Protein AF-A0A378T6Z5-F1 (afdb_monomer)

Organism: Moraxella lacunata (NCBI:txid477)

Structure (mmCIF, N/CA/C/O backbone):
data_AF-A0A378T6Z5-F1
#
_entry.id   AF-A0A378T6Z5-F1
#
loop_
_atom_site.group_PDB
_atom_site.id
_atom_site.type_symbol
_atom_site.label_atom_id
_atom_site.label_alt_id
_atom_site.label_comp_id
_atom_site.label_asym_id
_atom_site.label_entity_id
_atom_site.label_seq_id
_atom_site.pdbx_PDB_ins_code
_atom_site.Cartn_x
_atom_site.Cartn_y
_atom_site.Cartn_z
_atom_site.occupancy
_atom_site.B_iso_or_equiv
_atom_site.auth_seq_id
_atom_site.auth_comp_id
_atom_site.auth_asym_id
_atom_site.auth_atom_id
_a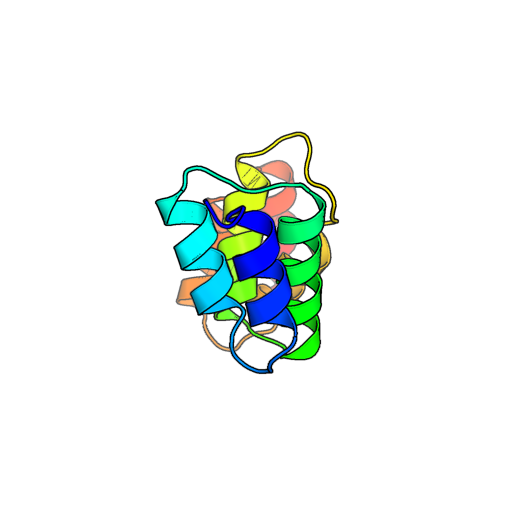tom_site.pdbx_PDB_model_num
ATOM 1 N N . MET A 1 1 ? 22.332 4.201 -17.352 1.00 42.34 1 MET A N 1
ATOM 2 C CA . MET A 1 1 ? 21.715 4.061 -16.016 1.00 42.34 1 MET A CA 1
ATOM 3 C C . MET A 1 1 ? 20.274 3.665 -16.257 1.00 42.34 1 MET A C 1
ATOM 5 O O . MET A 1 1 ? 19.601 4.401 -16.963 1.00 42.34 1 MET A O 1
ATOM 9 N N . SER A 1 2 ? 19.851 2.476 -15.817 1.00 56.50 2 SER A N 1
ATOM 10 C CA . SER A 1 2 ? 18.461 2.046 -16.013 1.00 56.50 2 SER A CA 1
ATOM 11 C C . SER A 1 2 ? 17.557 2.985 -15.223 1.00 56.50 2 SER A C 1
ATOM 13 O O . SER A 1 2 ? 17.790 3.209 -14.035 1.00 56.50 2 SER A O 1
ATOM 15 N N . ASN A 1 3 ? 16.587 3.580 -15.910 1.00 84.88 3 ASN A N 1
ATOM 16 C CA . ASN A 1 3 ? 15.616 4.478 -15.311 1.00 84.88 3 ASN A CA 1
ATOM 17 C C . ASN A 1 3 ? 14.854 3.685 -14.237 1.00 84.88 3 ASN A C 1
ATOM 19 O O . ASN A 1 3 ? 14.302 2.629 -14.539 1.00 84.88 3 ASN A O 1
ATOM 23 N N . ILE A 1 4 ? 14.841 4.151 -12.984 1.00 88.31 4 ILE A N 1
ATOM 24 C CA . ILE A 1 4 ? 14.135 3.471 -11.879 1.00 88.31 4 ILE A CA 1
ATOM 25 C C . ILE A 1 4 ? 12.682 3.172 -12.257 1.00 88.31 4 ILE A C 1
ATOM 27 O O . ILE A 1 4 ? 12.164 2.108 -11.930 1.00 88.31 4 ILE A O 1
ATOM 31 N N . SER A 1 5 ? 12.064 4.057 -13.042 1.00 88.69 5 SER A N 1
ATOM 32 C CA . SER A 1 5 ? 10.723 3.849 -13.583 1.00 88.69 5 SER A CA 1
ATOM 33 C C . SER A 1 5 ? 10.603 2.571 -14.415 1.00 88.69 5 SER A C 1
ATOM 35 O O . SER A 1 5 ? 9.654 1.821 -14.239 1.00 88.69 5 SER A O 1
ATOM 37 N N . GLU A 1 6 ? 11.568 2.286 -15.292 1.00 91.31 6 GLU A N 1
ATOM 38 C CA . GLU A 1 6 ? 11.560 1.076 -16.127 1.00 91.31 6 GLU A CA 1
ATOM 39 C C . GLU A 1 6 ? 11.714 -0.188 -15.277 1.00 91.31 6 GLU A C 1
ATOM 41 O O . GLU A 1 6 ? 11.071 -1.201 -15.550 1.00 91.31 6 GLU A O 1
ATOM 46 N N . GLN A 1 7 ? 12.531 -0.127 -14.221 1.00 91.56 7 GLN A N 1
ATOM 47 C CA . GLN A 1 7 ? 12.711 -1.247 -13.295 1.00 91.56 7 GLN A CA 1
ATOM 48 C C . GLN A 1 7 ? 11.431 -1.530 -12.509 1.00 91.56 7 GLN A C 1
ATOM 50 O O . GLN A 1 7 ? 11.010 -2.682 -12.432 1.00 91.56 7 GLN A O 1
ATOM 55 N N . VAL A 1 8 ? 10.786 -0.485 -11.981 1.00 92.69 8 VAL A N 1
ATOM 56 C CA . VAL A 1 8 ? 9.490 -0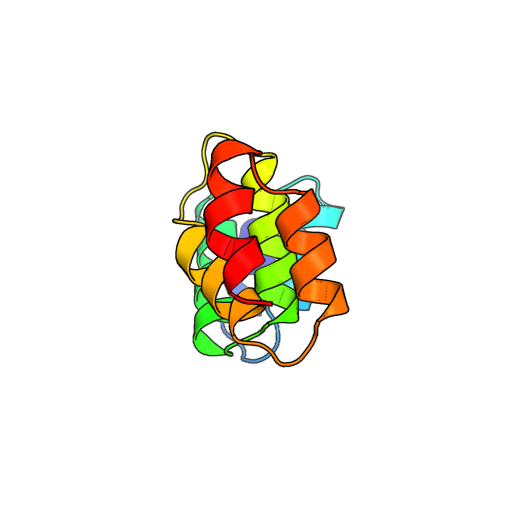.583 -11.295 1.00 92.69 8 VAL A CA 1
ATOM 57 C C . VAL A 1 8 ? 8.431 -1.174 -12.226 1.00 92.69 8 VAL A C 1
ATOM 59 O O . VAL A 1 8 ? 7.800 -2.168 -11.877 1.00 92.69 8 VAL A O 1
ATOM 62 N N . ILE A 1 9 ? 8.287 -0.627 -13.437 1.00 93.44 9 ILE A N 1
ATOM 63 C CA . ILE A 1 9 ? 7.303 -1.107 -14.419 1.00 93.44 9 ILE A CA 1
ATOM 64 C C . ILE A 1 9 ? 7.555 -2.579 -14.765 1.00 93.44 9 ILE A C 1
ATOM 66 O O . ILE A 1 9 ? 6.609 -3.361 -14.828 1.00 93.44 9 ILE A O 1
ATOM 70 N N . SER A 1 10 ? 8.819 -2.966 -14.960 1.00 94.00 10 SER A N 1
ATOM 71 C CA . SER A 1 10 ? 9.210 -4.347 -15.262 1.00 94.00 10 SER A CA 1
ATOM 72 C C . SER A 1 10 ? 8.918 -5.306 -14.104 1.00 94.00 10 SER A C 1
ATOM 74 O O . SER A 1 10 ? 8.432 -6.415 -14.334 1.00 94.00 10 SER A O 1
ATOM 76 N N . LEU A 1 11 ? 9.152 -4.883 -12.855 1.00 93.50 11 LEU A N 1
ATOM 77 C CA . LEU A 1 11 ? 8.800 -5.668 -11.669 1.00 93.50 11 LEU A CA 1
ATOM 78 C C . LEU A 1 11 ? 7.293 -5.931 -11.618 1.00 93.50 11 LEU A C 1
ATOM 80 O O . LEU A 1 11 ? 6.895 -7.092 -11.547 1.00 93.50 11 LEU A O 1
ATOM 84 N N . CYS A 1 12 ? 6.477 -4.886 -11.779 1.00 93.75 12 CYS A N 1
ATOM 85 C CA . CYS A 1 12 ? 5.014 -4.955 -11.734 1.00 93.75 12 CYS A CA 1
ATOM 86 C C . CYS A 1 12 ? 4.376 -5.842 -12.822 1.00 93.75 12 CYS A C 1
ATOM 88 O O . CYS A 1 12 ? 3.193 -6.164 -12.729 1.00 93.75 12 CYS A O 1
ATOM 90 N N . GLN A 1 13 ? 5.129 -6.297 -13.831 1.00 93.81 13 GLN A N 1
ATOM 91 C CA . GLN A 1 13 ? 4.646 -7.317 -14.775 1.00 93.81 13 GLN A CA 1
ATOM 92 C C . GLN A 1 13 ? 4.523 -8.712 -14.139 1.00 93.81 13 GLN A C 1
ATOM 94 O O . GLN A 1 13 ? 3.876 -9.592 -14.704 1.00 93.81 13 GLN A O 1
ATOM 99 N N . LYS A 1 14 ? 5.146 -8.945 -12.977 1.00 92.69 14 LYS A N 1
ATOM 100 C CA . LYS A 1 14 ? 5.106 -10.226 -12.261 1.00 92.69 14 LYS A CA 1
ATOM 101 C C . LYS A 1 14 ? 4.195 -10.125 -11.034 1.00 92.69 14 LYS A C 1
ATOM 103 O O . LYS A 1 14 ? 4.257 -9.112 -10.343 1.00 92.69 14 LYS A O 1
ATOM 108 N N . PRO A 1 15 ? 3.395 -11.156 -10.722 1.00 91.44 15 PRO A N 1
ATOM 109 C CA . PRO A 1 15 ? 2.531 -11.154 -9.543 1.00 91.44 15 PRO A CA 1
ATOM 110 C C . PRO A 1 15 ? 3.344 -11.120 -8.242 1.00 91.44 15 PRO A C 1
ATOM 112 O O . PRO A 1 15 ? 4.474 -11.614 -8.201 1.00 91.44 15 PRO A O 1
ATOM 115 N N . ASN A 1 16 ? 2.749 -10.578 -7.180 1.00 91.31 16 ASN A N 1
ATOM 116 C CA . ASN A 1 16 ? 3.310 -10.460 -5.829 1.00 91.31 16 ASN A CA 1
ATOM 117 C C . ASN A 1 16 ? 4.619 -9.652 -5.761 1.00 91.31 16 ASN A C 1
ATOM 119 O O . ASN A 1 16 ? 5.513 -9.949 -4.968 1.00 91.31 16 ASN A O 1
ATOM 123 N N . THR A 1 17 ? 4.763 -8.644 -6.623 1.00 92.12 17 THR A N 1
ATOM 124 C CA . THR A 1 17 ? 5.955 -7.772 -6.676 1.00 92.12 17 THR A CA 1
ATOM 125 C C . THR A 1 17 ? 5.671 -6.318 -6.312 1.00 92.12 17 THR A C 1
ATOM 127 O O . THR A 1 17 ? 6.607 -5.522 -6.224 1.00 92.12 17 THR A O 1
ATOM 130 N N . SER A 1 18 ? 4.409 -5.970 -6.063 1.00 91.12 18 SER A N 1
ATOM 131 C CA . SER A 1 18 ? 3.948 -4.644 -5.627 1.00 91.12 18 SER A CA 1
ATOM 132 C C . SER A 1 18 ? 4.807 -4.075 -4.500 1.00 91.12 18 SER A C 1
ATOM 134 O O . SER A 1 18 ? 5.369 -2.994 -4.651 1.00 91.12 18 SER A O 1
ATOM 136 N N . LEU A 1 19 ? 5.007 -4.823 -3.412 1.00 89.81 19 LEU A N 1
ATOM 137 C CA . LEU A 1 19 ? 5.798 -4.354 -2.270 1.00 89.81 19 LEU A CA 1
ATOM 138 C C . LEU A 1 19 ? 7.271 -4.089 -2.628 1.00 89.81 19 LEU A C 1
ATOM 140 O O . LEU A 1 19 ? 7.859 -3.103 -2.183 1.00 89.81 19 LEU A O 1
ATOM 144 N N . GLN A 1 20 ? 7.873 -4.932 -3.475 1.00 92.06 20 GLN A N 1
ATOM 145 C CA . GLN A 1 20 ? 9.246 -4.720 -3.952 1.00 92.06 20 GLN A CA 1
ATOM 146 C C . GLN A 1 20 ? 9.345 -3.448 -4.798 1.00 92.06 20 GLN A C 1
ATOM 148 O O . GLN A 1 20 ? 10.288 -2.670 -4.645 1.00 92.06 20 GLN A O 1
ATOM 153 N N . ALA A 1 21 ? 8.356 -3.220 -5.660 1.00 91.75 21 ALA A N 1
ATOM 154 C CA . ALA A 1 21 ? 8.272 -2.034 -6.493 1.00 91.75 21 ALA A CA 1
ATOM 155 C C . ALA A 1 21 ? 8.066 -0.755 -5.655 1.00 91.75 21 ALA A C 1
ATOM 157 O O . ALA A 1 21 ? 8.723 0.255 -5.911 1.00 91.75 21 ALA A O 1
ATOM 158 N N . ILE A 1 22 ? 7.250 -0.818 -4.595 1.00 89.62 22 ILE A N 1
ATOM 159 C CA . ILE A 1 22 ? 7.064 0.269 -3.617 1.00 89.62 22 ILE A CA 1
ATOM 160 C C . ILE A 1 22 ? 8.377 0.587 -2.895 1.00 89.62 22 ILE A C 1
ATOM 162 O O . ILE A 1 22 ? 8.773 1.750 -2.827 1.00 89.62 22 ILE A O 1
ATOM 166 N N . HIS A 1 23 ? 9.089 -0.424 -2.389 1.00 88.75 23 HIS A N 1
ATOM 167 C CA . HIS A 1 23 ? 10.382 -0.214 -1.734 1.00 88.75 23 HIS A CA 1
ATOM 168 C C . HIS A 1 23 ? 11.408 0.420 -2.674 1.00 88.75 23 HIS A C 1
ATOM 170 O O . HIS A 1 23 ? 12.128 1.332 -2.265 1.00 88.75 23 HIS A O 1
ATOM 176 N N . LEU A 1 24 ? 11.454 -0.025 -3.933 1.00 89.75 24 LEU A N 1
ATOM 177 C CA . LEU A 1 24 ? 12.355 0.541 -4.931 1.00 89.75 24 LEU A CA 1
ATOM 178 C C . LEU A 1 24 ? 12.028 2.014 -5.204 1.00 89.75 24 LEU A C 1
ATOM 180 O O . LEU A 1 24 ? 12.939 2.833 -5.304 1.00 89.75 24 LEU A O 1
ATOM 184 N N . LEU A 1 25 ? 10.745 2.364 -5.266 1.00 87.31 25 LEU A N 1
ATOM 185 C CA . LEU A 1 25 ? 10.302 3.743 -5.435 1.00 87.31 25 LEU A CA 1
ATOM 186 C C . LEU A 1 25 ? 10.710 4.620 -4.243 1.00 87.31 25 LEU A C 1
ATOM 188 O O . LEU A 1 25 ? 11.298 5.685 -4.438 1.00 87.31 25 LEU A O 1
ATOM 192 N N . ILE A 1 26 ? 10.444 4.164 -3.015 1.00 83.38 26 ILE A N 1
ATOM 193 C CA . ILE A 1 26 ? 10.772 4.903 -1.785 1.00 83.38 26 ILE A CA 1
ATOM 194 C C . ILE A 1 26 ? 12.286 5.109 -1.666 1.00 83.38 26 ILE A C 1
ATOM 196 O O . ILE A 1 26 ? 12.729 6.216 -1.370 1.00 83.38 26 ILE A O 1
ATOM 200 N N . ALA A 1 27 ? 13.086 4.077 -1.951 1.00 86.38 27 ALA A N 1
ATOM 201 C CA . ALA A 1 27 ? 14.546 4.150 -1.885 1.00 86.38 27 ALA A CA 1
ATOM 202 C C . ALA A 1 27 ? 15.156 5.174 -2.862 1.00 86.38 27 ALA A C 1
ATOM 204 O O . ALA A 1 27 ? 16.276 5.631 -2.645 1.00 86.38 27 ALA A O 1
ATOM 205 N N . ASN A 1 28 ? 14.430 5.538 -3.923 1.00 84.00 28 ASN A N 1
ATOM 206 C CA . ASN A 1 28 ? 14.889 6.461 -4.960 1.00 84.00 28 ASN A CA 1
ATOM 207 C C . ASN A 1 28 ? 14.185 7.831 -4.912 1.00 84.00 28 ASN A C 1
ATOM 209 O O . ASN A 1 28 ? 14.326 8.613 -5.848 1.00 84.00 28 ASN A O 1
ATOM 213 N N . ASN A 1 29 ? 13.466 8.145 -3.824 1.00 78.38 29 ASN A N 1
ATOM 214 C CA . ASN A 1 29 ? 12.689 9.383 -3.656 1.00 78.38 29 ASN A CA 1
ATOM 215 C C . ASN A 1 29 ? 11.652 9.628 -4.771 1.00 78.38 29 ASN A C 1
ATOM 217 O O . ASN A 1 29 ? 11.359 10.774 -5.110 1.00 78.38 29 ASN A O 1
ATOM 221 N N . GLY A 1 30 ? 11.073 8.557 -5.318 1.00 76.25 30 GLY A N 1
ATOM 222 C CA . GLY A 1 30 ? 10.032 8.633 -6.338 1.00 76.25 30 GLY A CA 1
ATOM 223 C C . GLY A 1 30 ? 10.428 8.033 -7.684 1.00 76.25 30 GLY A C 1
ATOM 224 O O . GLY A 1 30 ? 11.562 7.622 -7.927 1.00 76.25 30 GLY A O 1
ATOM 225 N N . ALA A 1 31 ? 9.437 7.959 -8.566 1.00 82.25 31 ALA A N 1
ATOM 226 C CA . ALA A 1 31 ? 9.564 7.496 -9.940 1.00 82.25 31 ALA A CA 1
ATOM 227 C C . ALA A 1 31 ? 8.605 8.300 -10.836 1.00 82.25 31 ALA A C 1
ATOM 229 O O . ALA A 1 31 ? 7.898 9.185 -10.358 1.00 82.25 31 ALA A O 1
ATOM 230 N N . SER A 1 32 ? 8.577 8.010 -12.138 1.00 87.00 32 SER A N 1
ATOM 231 C CA . SER A 1 32 ? 7.588 8.617 -13.041 1.00 87.00 32 SER A CA 1
ATOM 232 C C . SER A 1 32 ? 6.153 8.201 -12.698 1.00 87.00 32 SER A C 1
ATOM 234 O O . SER A 1 32 ? 5.922 7.139 -12.116 1.00 87.00 32 SER A O 1
ATOM 236 N N . GLU A 1 33 ? 5.178 8.998 -13.133 1.00 86.88 33 GLU A N 1
ATOM 237 C CA . GLU A 1 33 ? 3.744 8.701 -12.994 1.00 86.88 33 GLU A CA 1
ATOM 238 C C . GLU A 1 33 ? 3.371 7.306 -13.518 1.00 86.88 33 GLU A C 1
ATOM 240 O O . GLU A 1 33 ? 2.633 6.564 -12.870 1.00 86.88 33 GLU A O 1
ATOM 245 N N . THR A 1 34 ? 3.944 6.899 -14.653 1.00 89.38 34 THR A N 1
ATOM 246 C CA . THR A 1 34 ? 3.720 5.573 -15.247 1.00 89.38 34 THR A CA 1
ATOM 247 C C . THR A 1 34 ? 4.168 4.443 -14.318 1.00 89.38 34 THR A C 1
ATOM 249 O O . THR A 1 34 ? 3.532 3.392 -14.263 1.00 89.38 34 THR A O 1
ATOM 252 N N . ALA A 1 35 ? 5.247 4.651 -13.562 1.00 90.31 35 ALA A N 1
ATOM 253 C CA . ALA A 1 35 ? 5.740 3.675 -12.598 1.00 90.31 35 ALA A CA 1
ATOM 254 C C . ALA A 1 35 ? 4.822 3.579 -11.372 1.00 90.31 35 ALA A C 1
ATOM 256 O O . ALA A 1 35 ? 4.503 2.477 -10.931 1.00 90.31 35 ALA A O 1
ATOM 257 N N . PHE A 1 36 ? 4.330 4.715 -10.875 1.00 90.00 36 PHE A N 1
ATOM 258 C CA . PHE A 1 36 ? 3.306 4.748 -9.829 1.00 90.00 36 PHE A CA 1
ATOM 259 C C . PHE A 1 36 ? 2.025 4.023 -10.255 1.00 90.00 36 PHE A C 1
ATOM 261 O O . PHE A 1 36 ? 1.478 3.236 -9.483 1.00 90.00 36 PHE A O 1
ATOM 268 N N . ARG A 1 37 ? 1.583 4.231 -11.501 1.00 91.88 37 ARG A N 1
ATOM 269 C CA . ARG A 1 37 ? 0.417 3.538 -12.055 1.00 91.88 37 ARG A CA 1
ATOM 270 C C . ARG A 1 37 ? 0.632 2.028 -12.150 1.00 91.88 37 ARG A C 1
ATOM 272 O O . ARG A 1 37 ? -0.239 1.272 -11.743 1.00 91.88 37 ARG A O 1
ATOM 279 N N . ALA A 1 38 ? 1.807 1.591 -12.602 1.00 93.62 38 ALA A N 1
ATOM 280 C CA . ALA A 1 38 ? 2.136 0.169 -12.674 1.00 93.62 38 ALA A CA 1
ATOM 281 C C . ALA A 1 38 ? 2.105 -0.513 -11.294 1.00 93.62 38 ALA A C 1
ATOM 283 O O . ALA A 1 38 ? 1.638 -1.647 -11.179 1.00 93.62 38 ALA A O 1
ATOM 284 N N . ILE A 1 39 ? 2.560 0.180 -10.242 1.00 94.00 39 ILE A N 1
ATOM 285 C CA . ILE A 1 39 ? 2.457 -0.317 -8.864 1.00 94.00 39 ILE A CA 1
ATOM 286 C C . ILE A 1 39 ? 0.995 -0.433 -8.445 1.00 94.00 39 ILE A C 1
ATOM 288 O O . ILE A 1 39 ? 0.604 -1.483 -7.941 1.00 94.00 39 ILE A O 1
ATOM 292 N N . TYR A 1 40 ? 0.197 0.614 -8.669 1.00 94.44 40 TYR A N 1
ATOM 293 C CA . TYR A 1 40 ? -1.232 0.604 -8.363 1.00 94.44 40 TYR A CA 1
ATOM 294 C C . TYR A 1 40 ? -1.936 -0.583 -9.034 1.00 94.44 40 TYR A C 1
ATOM 296 O O . TYR A 1 40 ? -2.584 -1.379 -8.357 1.00 94.44 40 TYR A O 1
ATOM 304 N N . ASP A 1 41 ? -1.742 -0.759 -10.342 1.00 94.81 41 ASP A N 1
ATOM 305 C CA . ASP A 1 41 ? -2.375 -1.840 -11.099 1.00 94.81 41 ASP A CA 1
ATOM 306 C C . ASP A 1 41 ? -1.951 -3.217 -10.564 1.00 94.81 41 ASP A C 1
ATOM 308 O O . ASP A 1 41 ? -2.778 -4.123 -10.451 1.00 94.81 41 ASP A O 1
ATOM 312 N N . ARG A 1 42 ? -0.678 -3.374 -10.175 1.00 96.06 42 ARG A N 1
ATOM 313 C CA . ARG A 1 42 ? -0.175 -4.616 -9.577 1.00 96.06 42 ARG A CA 1
ATOM 314 C C . ARG A 1 42 ? -0.786 -4.889 -8.203 1.00 96.06 42 ARG A C 1
ATOM 316 O O . ARG A 1 42 ? -1.208 -6.017 -7.965 1.00 96.06 42 ARG A O 1
ATOM 323 N N . VAL A 1 43 ? -0.867 -3.878 -7.334 1.00 95.81 43 VAL A N 1
ATOM 324 C CA . VAL A 1 43 ? -1.516 -3.978 -6.013 1.00 95.81 43 VAL A CA 1
ATOM 325 C C . VAL A 1 43 ? -2.965 -4.430 -6.169 1.00 95.81 43 VAL A C 1
ATOM 327 O O . VAL A 1 43 ? -3.385 -5.394 -5.531 1.00 95.81 43 VAL A O 1
ATOM 330 N N . MET A 1 44 ? -3.709 -3.787 -7.073 1.00 95.19 44 MET A N 1
ATOM 331 C CA . MET A 1 44 ? -5.107 -4.127 -7.336 1.00 95.19 44 MET A CA 1
ATOM 332 C C . MET A 1 44 ? -5.257 -5.541 -7.902 1.00 95.19 44 MET A C 1
ATOM 334 O O . MET A 1 44 ? -6.147 -6.281 -7.491 1.00 95.19 44 MET A O 1
ATOM 338 N N . ALA A 1 45 ? -4.378 -5.937 -8.823 1.00 95.38 45 ALA A N 1
ATOM 339 C CA . ALA A 1 45 ? -4.431 -7.253 -9.449 1.00 95.38 45 ALA A CA 1
ATOM 340 C C . ALA A 1 45 ? -3.996 -8.397 -8.513 1.00 95.38 45 ALA A C 1
ATOM 342 O O . ALA A 1 45 ? -4.438 -9.528 -8.710 1.00 95.38 45 ALA A O 1
ATOM 343 N N . ASP A 1 46 ? -3.152 -8.125 -7.514 1.00 93.81 46 ASP A N 1
ATOM 344 C CA . ASP A 1 46 ? -2.775 -9.094 -6.473 1.00 93.81 46 ASP A CA 1
ATOM 345 C C . ASP A 1 46 ? -3.727 -9.089 -5.268 1.00 93.81 46 ASP A C 1
ATOM 347 O O . ASP A 1 46 ? -3.642 -9.984 -4.429 1.00 93.81 46 ASP A O 1
ATOM 351 N N . ASN A 1 47 ? -4.632 -8.106 -5.178 1.00 92.56 47 ASN A N 1
ATOM 352 C CA . ASN A 1 47 ? -5.398 -7.812 -3.964 1.00 92.56 47 ASN A CA 1
ATOM 353 C C . ASN A 1 47 ? -4.475 -7.672 -2.734 1.00 92.56 47 ASN A C 1
ATOM 355 O O . ASN A 1 47 ? -4.747 -8.201 -1.654 1.00 92.56 47 ASN A O 1
ATOM 359 N N . ASP A 1 48 ? -3.335 -7.006 -2.942 1.00 94.19 48 ASP A N 1
ATOM 360 C CA . ASP A 1 48 ? -2.264 -6.865 -1.960 1.00 94.19 48 ASP A CA 1
ATOM 361 C C . ASP A 1 48 ? -2.607 -5.777 -0.936 1.00 94.19 48 ASP A C 1
ATOM 363 O O . ASP A 1 48 ? -2.402 -4.583 -1.167 1.00 94.19 48 ASP A O 1
ATOM 367 N N . VAL A 1 49 ? -3.115 -6.208 0.217 1.00 94.25 49 VAL A N 1
ATOM 368 C CA . VAL A 1 49 ? -3.522 -5.330 1.321 1.00 94.25 49 VAL A CA 1
ATOM 369 C C . VAL A 1 49 ? -2.348 -4.508 1.866 1.00 94.25 49 VAL A C 1
ATOM 371 O O . VAL A 1 49 ? -2.513 -3.315 2.131 1.00 94.25 49 VAL A O 1
ATOM 374 N N . ASP A 1 50 ? -1.158 -5.102 1.996 1.00 92.12 50 ASP A N 1
ATOM 375 C CA . ASP A 1 50 ? 0.028 -4.394 2.490 1.00 92.12 50 ASP A CA 1
ATOM 376 C C . ASP A 1 50 ? 0.445 -3.306 1.494 1.00 92.12 50 ASP A C 1
ATOM 378 O O . ASP A 1 50 ? 0.655 -2.143 1.858 1.00 92.12 50 ASP A O 1
ATOM 382 N N . GLY A 1 51 ? 0.503 -3.661 0.208 1.00 92.50 51 GLY A N 1
ATOM 383 C CA . GLY A 1 51 ? 0.771 -2.718 -0.873 1.00 92.50 51 GLY A CA 1
ATOM 384 C C . GLY A 1 51 ? -0.251 -1.580 -0.923 1.00 92.50 51 GLY A C 1
ATOM 385 O O . GLY A 1 51 ? 0.134 -0.414 -1.065 1.00 92.50 51 GLY A O 1
ATOM 386 N N . ALA A 1 52 ? -1.535 -1.893 -0.732 1.00 94.31 52 ALA A N 1
ATOM 387 C CA . ALA A 1 52 ? -2.610 -0.910 -0.677 1.00 94.31 52 ALA A CA 1
ATOM 388 C C . ALA A 1 52 ? -2.454 0.050 0.506 1.00 94.31 52 ALA A C 1
ATOM 390 O O . ALA A 1 52 ? -2.570 1.262 0.320 1.00 94.31 52 ALA A O 1
ATOM 391 N N . TYR A 1 53 ? -2.097 -0.452 1.690 1.00 93.56 53 TYR A N 1
ATOM 392 C CA . TYR A 1 53 ? -1.797 0.381 2.856 1.00 93.56 53 TYR A CA 1
ATOM 393 C C . TYR A 1 53 ? -0.660 1.369 2.581 1.00 93.56 53 TYR A C 1
ATOM 395 O O . TYR A 1 53 ? -0.781 2.566 2.874 1.00 93.56 53 TYR A O 1
ATOM 403 N N . TYR A 1 54 ? 0.441 0.896 1.992 1.00 90.50 54 TYR A N 1
ATOM 404 C CA . TYR A 1 54 ? 1.579 1.757 1.679 1.00 90.50 54 TYR A CA 1
ATOM 405 C C . TYR A 1 54 ? 1.227 2.829 0.647 1.00 90.50 54 TYR A C 1
ATOM 407 O O . TYR A 1 54 ? 1.548 4.000 0.872 1.00 90.50 54 TYR A O 1
ATOM 415 N N . LEU A 1 55 ? 0.552 2.458 -0.446 1.00 90.12 55 LEU A N 1
ATOM 416 C CA . LEU A 1 55 ? 0.151 3.416 -1.476 1.00 90.12 55 LEU A CA 1
ATOM 417 C C . LEU A 1 55 ? -0.893 4.411 -0.960 1.00 90.12 55 LEU A C 1
ATOM 419 O O . LEU A 1 55 ? -0.767 5.597 -1.241 1.00 90.12 55 LEU A O 1
ATOM 423 N N . ALA A 1 56 ? -1.878 3.969 -0.175 1.00 91.12 56 ALA A N 1
ATOM 424 C CA . ALA A 1 56 ? -2.900 4.847 0.394 1.00 91.12 56 ALA A CA 1
ATOM 425 C C . ALA A 1 56 ? -2.298 5.867 1.371 1.00 91.12 56 ALA A C 1
ATOM 427 O O . ALA A 1 56 ? -2.653 7.043 1.335 1.00 91.12 56 ALA A O 1
ATOM 428 N N . ASN A 1 57 ? -1.348 5.446 2.210 1.00 88.94 57 ASN A N 1
ATOM 429 C CA . ASN A 1 57 ? -0.604 6.345 3.096 1.00 88.94 57 ASN A CA 1
ATOM 430 C C . ASN A 1 57 ? 0.279 7.321 2.302 1.00 88.94 57 ASN A C 1
ATOM 432 O O . ASN A 1 57 ? 0.346 8.504 2.629 1.00 88.94 57 ASN A O 1
ATOM 436 N N . PHE A 1 58 ? 0.954 6.843 1.253 1.00 85.19 58 PHE A N 1
ATOM 437 C CA . PHE A 1 58 ? 1.716 7.712 0.358 1.00 85.19 58 PHE A CA 1
ATOM 438 C C . PHE A 1 58 ? 0.809 8.746 -0.317 1.00 85.19 58 PHE A C 1
ATOM 440 O O . PHE A 1 58 ? 1.170 9.919 -0.387 1.00 85.19 58 PHE A O 1
ATOM 447 N N . ALA A 1 59 ? -0.390 8.327 -0.723 1.00 85.12 59 ALA A N 1
ATOM 448 C CA . ALA A 1 59 ? -1.362 9.177 -1.381 1.00 85.12 59 ALA A CA 1
ATOM 449 C C . ALA A 1 59 ? -1.797 10.379 -0.528 1.00 85.12 59 ALA A C 1
ATOM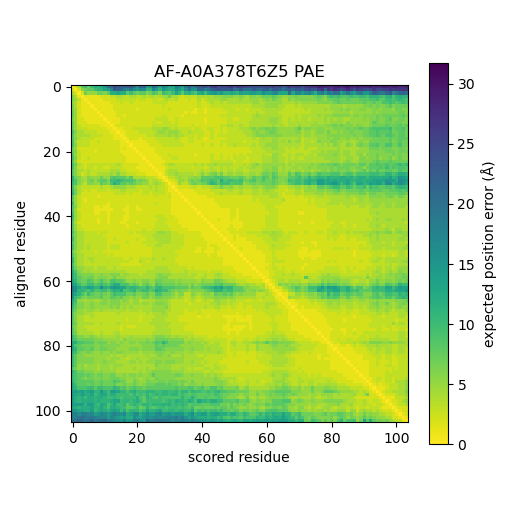 451 O O . ALA A 1 59 ? -2.051 11.451 -1.056 1.00 85.12 59 ALA A O 1
ATOM 452 N N . GLN A 1 60 ? -1.797 10.247 0.801 1.00 82.69 60 GLN A N 1
ATOM 453 C CA . GLN A 1 60 ? -2.131 11.368 1.691 1.00 82.69 60 GLN A CA 1
ATOM 454 C C . GLN A 1 60 ? -1.042 12.450 1.756 1.00 82.69 60 GLN A C 1
ATOM 456 O O . GLN A 1 60 ? -1.251 13.499 2.358 1.00 82.69 60 GLN A O 1
ATOM 461 N N . LYS A 1 61 ? 0.147 12.188 1.202 1.00 81.38 61 LYS A N 1
ATOM 462 C CA . LYS A 1 61 ? 1.307 13.091 1.260 1.00 81.38 61 LYS A CA 1
ATOM 463 C C . LYS A 1 61 ? 1.615 13.760 -0.077 1.00 81.38 61 LYS A C 1
ATOM 465 O O . LYS A 1 61 ? 2.567 14.534 -0.143 1.00 81.38 61 LYS A O 1
ATOM 470 N N . VAL A 1 62 ? 0.877 13.416 -1.131 1.00 78.50 62 VAL A N 1
ATOM 471 C CA . VAL A 1 62 ? 1.139 13.854 -2.504 1.00 78.50 62 VAL A CA 1
ATOM 472 C C . VAL A 1 62 ? -0.154 14.375 -3.109 1.00 78.50 62 VAL A C 1
ATOM 474 O O . VAL A 1 62 ? -1.115 13.626 -3.235 1.00 78.50 62 VAL A O 1
ATOM 477 N N . ASP A 1 63 ? -0.154 15.648 -3.505 1.00 68.38 63 ASP A N 1
ATOM 478 C CA . ASP A 1 63 ? -1.352 16.322 -4.021 1.00 68.38 63 ASP A CA 1
ATOM 479 C C . ASP A 1 63 ? -1.708 15.921 -5.467 1.00 68.38 63 ASP A C 1
ATOM 481 O O . ASP A 1 63 ? -2.868 16.013 -5.856 1.00 68.38 63 ASP A O 1
ATOM 485 N N . ASP A 1 64 ? -0.734 15.462 -6.262 1.00 78.75 64 ASP A N 1
ATOM 486 C CA . ASP A 1 64 ? -0.894 15.184 -7.700 1.00 78.75 64 ASP A CA 1
ATOM 487 C C . ASP A 1 64 ? -0.557 13.721 -8.034 1.00 78.75 64 ASP A C 1
ATOM 489 O O . ASP A 1 64 ? 0.481 13.392 -8.611 1.00 78.75 64 ASP A O 1
ATOM 493 N N . LEU A 1 65 ? -1.401 12.801 -7.564 1.00 80.56 65 LEU A N 1
ATOM 494 C CA . LEU A 1 65 ? -1.234 11.373 -7.835 1.00 80.56 65 LEU A CA 1
ATOM 495 C C . LEU A 1 65 ? -1.829 10.982 -9.191 1.00 80.56 65 LEU A C 1
ATOM 497 O O . LEU A 1 65 ? -2.953 11.369 -9.509 1.00 80.56 65 LEU A O 1
ATOM 501 N N . PRO A 1 66 ? -1.181 10.066 -9.933 1.00 85.31 66 PRO A N 1
ATOM 502 C CA . PRO A 1 66 ? -1.692 9.568 -11.211 1.00 85.31 66 PRO A CA 1
ATOM 503 C C . PRO A 1 66 ? -2.799 8.499 -11.063 1.00 85.31 66 PRO A C 1
ATOM 505 O O . PRO A 1 66 ? -3.107 7.761 -12.009 1.00 85.31 66 PRO A O 1
ATOM 508 N N . PHE A 1 67 ? -3.375 8.335 -9.869 1.00 86.75 67 PHE A N 1
ATOM 509 C CA . PHE A 1 67 ? -4.417 7.352 -9.574 1.00 86.75 67 PHE A CA 1
ATOM 510 C C . PHE A 1 67 ? -5.309 7.789 -8.408 1.00 86.75 67 PHE A C 1
ATOM 512 O O . PHE A 1 67 ? -4.920 8.602 -7.575 1.00 86.75 67 PHE A O 1
ATOM 519 N N . ASP A 1 68 ? -6.499 7.194 -8.340 1.00 86.62 68 ASP A N 1
ATOM 520 C CA . ASP A 1 68 ? -7.424 7.358 -7.220 1.00 86.62 68 ASP A CA 1
ATOM 521 C C . ASP A 1 68 ? -7.001 6.464 -6.042 1.00 86.62 68 ASP A C 1
ATOM 523 O O . ASP A 1 68 ? -6.839 5.249 -6.193 1.00 86.62 68 ASP A O 1
ATOM 527 N N . GLY A 1 69 ? -6.809 7.071 -4.870 1.00 87.00 69 GLY A N 1
ATOM 528 C CA . GLY A 1 69 ? -6.443 6.385 -3.630 1.00 87.00 69 GLY A CA 1
ATOM 529 C C . GLY A 1 69 ? -7.597 5.632 -2.961 1.00 87.00 69 GLY A C 1
ATOM 530 O O . GLY A 1 69 ? -7.349 4.752 -2.136 1.00 87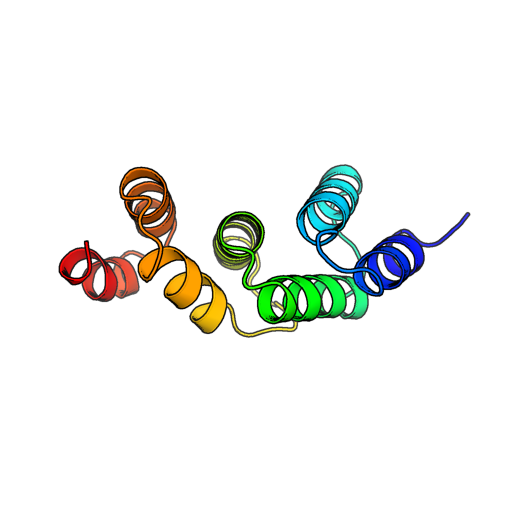.00 69 GLY A O 1
ATOM 531 N N . THR A 1 70 ? -8.846 5.937 -3.320 1.00 89.38 70 THR A N 1
ATOM 532 C CA . THR A 1 70 ? -10.049 5.402 -2.659 1.00 89.38 70 THR A CA 1
ATOM 533 C C . THR A 1 70 ? -10.119 3.868 -2.681 1.00 89.38 70 THR A C 1
ATOM 535 O O . THR A 1 70 ? -10.275 3.279 -1.610 1.00 89.38 70 THR A O 1
ATOM 538 N N . PRO A 1 71 ? -9.881 3.175 -3.819 1.00 92.62 71 PRO A N 1
ATOM 539 C CA . PRO A 1 71 ? -9.922 1.709 -3.864 1.00 92.62 71 PRO A CA 1
ATOM 540 C C . PRO A 1 71 ? -8.875 1.029 -2.974 1.00 92.62 71 PRO A C 1
ATOM 542 O O . PRO A 1 71 ? -9.092 -0.082 -2.495 1.00 92.62 71 PRO A O 1
A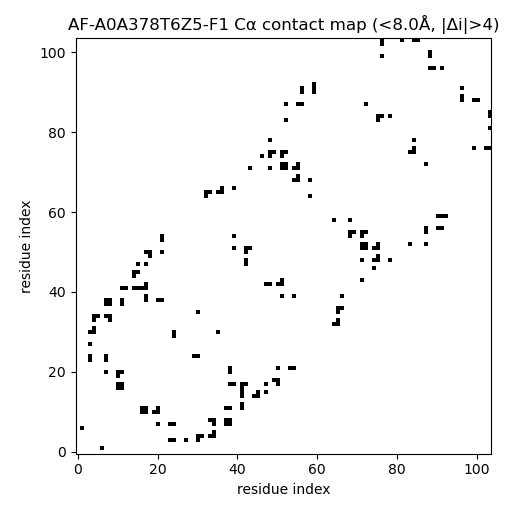TOM 545 N N . LEU A 1 72 ? -7.744 1.695 -2.729 1.00 93.38 72 LEU A N 1
ATOM 546 C CA . LEU A 1 72 ? -6.684 1.183 -1.860 1.00 93.38 72 LEU A CA 1
ATOM 547 C C . LEU A 1 72 ? -7.096 1.280 -0.390 1.00 93.38 72 LEU A C 1
ATOM 549 O O . LEU A 1 72 ? -6.875 0.347 0.379 1.00 93.38 72 LEU A O 1
ATOM 553 N N . ILE A 1 73 ? -7.730 2.395 -0.011 1.00 91.88 73 ILE A N 1
ATOM 554 C CA . ILE A 1 73 ? -8.287 2.569 1.332 1.00 91.88 73 ILE A CA 1
ATOM 555 C C . ILE A 1 73 ? -9.357 1.504 1.575 1.00 91.88 73 ILE A C 1
ATOM 557 O O . ILE A 1 73 ? -9.282 0.793 2.575 1.00 91.88 73 ILE A O 1
ATOM 561 N N . ASP A 1 74 ? -10.296 1.327 0.644 1.00 92.12 74 ASP A N 1
ATOM 562 C CA . ASP A 1 74 ? -11.346 0.312 0.759 1.00 92.12 74 ASP A CA 1
ATOM 563 C C . ASP A 1 74 ? -10.778 -1.109 0.875 1.00 92.12 74 ASP A C 1
ATOM 565 O O . ASP A 1 74 ? -11.254 -1.894 1.697 1.00 92.12 74 ASP A O 1
ATOM 569 N N . MET A 1 75 ? -9.729 -1.443 0.115 1.00 94.31 75 MET A N 1
ATOM 570 C CA . MET A 1 75 ? -9.058 -2.744 0.217 1.00 94.31 75 MET A CA 1
ATOM 571 C C . MET A 1 75 ? -8.517 -2.997 1.631 1.00 94.31 75 MET A C 1
ATOM 573 O O . MET A 1 75 ? -8.760 -4.060 2.204 1.00 94.31 75 MET A O 1
ATOM 577 N N . VAL A 1 76 ? -7.848 -2.009 2.232 1.00 94.00 76 VAL A N 1
ATOM 578 C CA . VAL A 1 76 ? -7.342 -2.116 3.611 1.00 94.00 76 VAL A CA 1
ATOM 579 C C . VAL A 1 76 ? -8.491 -2.210 4.614 1.00 94.00 76 VAL A C 1
ATOM 581 O O . VAL A 1 76 ? -8.443 -3.024 5.538 1.00 94.00 76 VAL A O 1
ATOM 5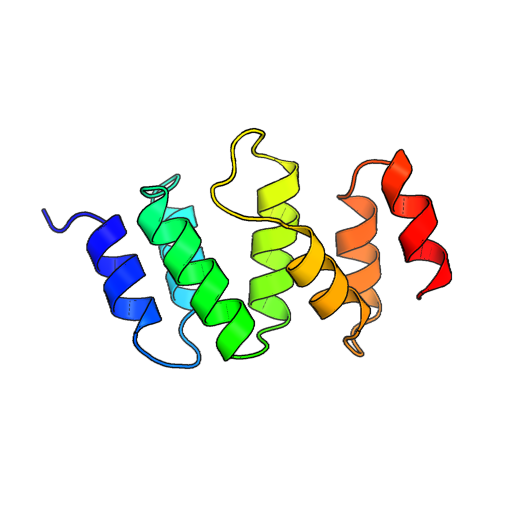84 N N . MET A 1 77 ? -9.555 -1.430 4.426 1.00 92.19 77 MET A N 1
ATOM 585 C CA . MET A 1 77 ? -10.721 -1.427 5.319 1.00 92.19 77 MET A CA 1
ATOM 586 C C . MET A 1 77 ? -11.509 -2.736 5.277 1.00 92.19 77 MET A C 1
ATOM 588 O O . MET A 1 77 ? -12.109 -3.113 6.284 1.00 92.19 77 MET A O 1
ATOM 592 N N . ASN A 1 78 ? -11.450 -3.464 4.164 1.00 91.88 78 ASN A N 1
ATOM 593 C CA . ASN A 1 78 ? -12.064 -4.782 4.012 1.00 91.88 78 ASN A CA 1
ATOM 594 C C . ASN A 1 78 ? -11.168 -5.942 4.482 1.00 91.88 78 ASN A C 1
ATOM 596 O O . ASN A 1 78 ? -11.626 -7.081 4.491 1.00 91.88 78 ASN A O 1
ATOM 600 N N . SER A 1 79 ? -9.919 -5.682 4.881 1.00 92.38 79 SER A N 1
ATOM 601 C CA . SER A 1 79 ? -9.027 -6.713 5.434 1.00 92.38 79 SER A CA 1
ATOM 602 C C . SER A 1 79 ? -9.433 -7.141 6.853 1.00 92.38 79 SER A C 1
ATOM 604 O O . SER A 1 79 ? -10.256 -6.491 7.491 1.00 92.38 79 SER A O 1
ATOM 606 N N . ASP A 1 80 ? -8.843 -8.205 7.397 1.00 90.38 80 ASP A N 1
ATOM 607 C CA . ASP A 1 80 ? -9.090 -8.619 8.790 1.00 90.38 80 ASP A CA 1
ATOM 608 C C . ASP A 1 80 ? -8.146 -7.936 9.805 1.00 90.38 80 ASP A C 1
ATOM 610 O O . ASP A 1 80 ? -8.317 -8.078 11.020 1.00 90.38 80 ASP A O 1
ATOM 614 N N . ASP A 1 81 ? -7.161 -7.153 9.344 1.00 91.06 81 ASP A N 1
ATOM 615 C CA . ASP A 1 81 ? -6.171 -6.517 10.220 1.00 91.06 81 ASP A CA 1
ATOM 616 C C . ASP A 1 81 ? -6.683 -5.190 10.797 1.00 91.06 81 ASP A C 1
ATOM 618 O O . ASP A 1 81 ? -6.533 -4.104 10.231 1.00 91.06 81 ASP A O 1
ATOM 622 N N . LYS A 1 82 ? -7.262 -5.273 11.997 1.00 90.69 82 LYS A N 1
ATOM 623 C CA . LYS A 1 82 ? -7.761 -4.111 12.739 1.00 90.69 82 LYS A CA 1
ATOM 624 C C . LYS A 1 82 ? -6.685 -3.057 13.035 1.00 90.69 82 LYS A C 1
ATOM 626 O O . LYS A 1 82 ? -6.999 -1.865 13.034 1.00 90.69 82 LYS A O 1
ATOM 631 N N . ASN A 1 83 ? -5.442 -3.464 13.293 1.00 92.06 83 ASN A N 1
ATOM 632 C CA . ASN A 1 83 ? -4.370 -2.519 13.609 1.00 92.06 83 ASN A CA 1
ATOM 633 C C . ASN A 1 83 ? -3.975 -1.726 12.364 1.00 92.06 83 ASN A C 1
ATOM 635 O O . ASN A 1 83 ? -3.802 -0.510 12.441 1.00 92.06 83 ASN A O 1
ATOM 639 N N . MET A 1 84 ? -3.894 -2.397 11.213 1.00 91.50 84 MET A N 1
ATOM 640 C CA . MET A 1 84 ? -3.615 -1.745 9.937 1.00 91.50 84 MET A CA 1
ATOM 641 C C . MET A 1 84 ? -4.718 -0.754 9.556 1.00 91.50 84 MET A C 1
ATOM 643 O O . MET A 1 84 ? -4.408 0.368 9.149 1.00 91.50 84 MET A O 1
ATOM 647 N N . LYS A 1 85 ? -5.994 -1.119 9.756 1.00 93.12 85 LYS A N 1
ATOM 648 C CA . LYS A 1 85 ? -7.126 -0.205 9.535 1.00 93.12 85 LYS A CA 1
ATOM 649 C C . LYS A 1 85 ? -7.000 1.059 10.375 1.00 93.12 85 LYS A C 1
ATOM 651 O O . LYS A 1 85 ? -7.010 2.154 9.822 1.00 93.12 85 LYS A O 1
ATOM 656 N N . LEU A 1 86 ? -6.827 0.918 11.691 1.00 92.31 86 LEU A N 1
ATOM 657 C CA . LEU A 1 86 ? -6.678 2.064 12.593 1.00 92.31 86 LEU A CA 1
ATOM 658 C C . LEU A 1 86 ? -5.489 2.943 12.186 1.00 92.31 86 LEU A C 1
ATOM 660 O O . LEU A 1 86 ? -5.643 4.153 12.033 1.00 92.31 86 LEU A O 1
ATOM 664 N N . ALA A 1 87 ? -4.338 2.326 11.911 1.00 92.31 87 ALA A N 1
ATOM 665 C CA . ALA A 1 87 ? -3.133 3.037 11.499 1.00 92.31 87 ALA A CA 1
ATOM 666 C C . ALA A 1 87 ? -3.275 3.750 10.145 1.00 92.31 87 ALA A C 1
ATOM 668 O O . ALA A 1 87 ? -2.533 4.700 9.887 1.00 92.31 87 ALA A O 1
ATOM 669 N N . LEU A 1 88 ? -4.161 3.286 9.256 1.00 91.94 88 LEU A N 1
ATOM 670 C CA . LEU A 1 88 ? -4.471 3.989 8.013 1.00 91.94 88 LEU A CA 1
ATOM 671 C C . LEU A 1 88 ? -5.422 5.156 8.275 1.00 91.94 88 LEU A C 1
ATOM 673 O O . LEU A 1 88 ? -5.131 6.259 7.823 1.00 91.94 88 LEU A O 1
ATOM 677 N N . ILE A 1 89 ? -6.504 4.938 9.034 1.00 91.25 89 ILE A N 1
ATOM 678 C CA . ILE A 1 89 ? -7.471 5.993 9.376 1.00 91.25 89 ILE A CA 1
ATOM 679 C C . ILE A 1 89 ? -6.764 7.182 10.019 1.00 91.25 89 ILE A C 1
ATOM 681 O O . ILE A 1 89 ? -6.973 8.307 9.584 1.00 91.25 89 ILE A O 1
ATOM 685 N N . GLU A 1 90 ? -5.878 6.954 10.989 1.00 90.31 90 GLU A N 1
ATOM 686 C CA . GLU A 1 90 ? -5.142 8.033 11.667 1.00 90.31 90 GLU A CA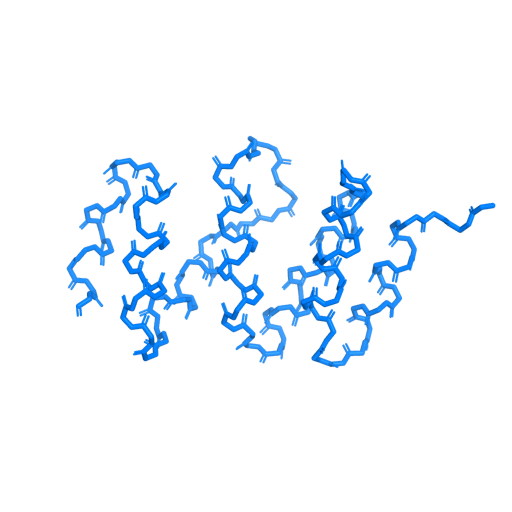 1
ATOM 687 C C . GLU A 1 90 ? -4.339 8.932 10.710 1.00 90.31 90 GLU A C 1
ATOM 689 O O . GLU A 1 90 ? -4.023 10.073 11.052 1.00 90.31 90 GLU A O 1
ATOM 694 N N . LYS A 1 91 ? -4.021 8.434 9.510 1.00 89.31 91 LYS A N 1
ATOM 695 C CA . LYS A 1 91 ? -3.257 9.144 8.479 1.00 89.31 91 LYS A CA 1
ATOM 696 C C . LYS A 1 91 ? -4.130 9.821 7.423 1.00 89.31 91 LYS A C 1
ATOM 698 O O . LYS A 1 91 ? -3.601 10.623 6.659 1.00 89.31 91 LYS A O 1
ATOM 703 N N . LEU A 1 92 ? -5.424 9.506 7.361 1.00 87.56 92 LEU A N 1
ATOM 704 C CA . LEU A 1 92 ? -6.365 10.155 6.448 1.00 87.56 92 LEU A CA 1
ATOM 705 C C . LEU A 1 92 ? -6.734 11.568 6.945 1.00 87.56 92 LEU A C 1
ATOM 707 O O . LEU A 1 92 ? -6.657 11.835 8.148 1.00 87.56 92 LEU A O 1
ATOM 711 N N . PRO A 1 93 ? -7.191 12.470 6.061 1.00 85.75 93 PRO A N 1
ATOM 712 C CA . PRO A 1 93 ? -7.801 13.741 6.436 1.00 85.75 93 PRO A CA 1
ATOM 713 C C . PRO A 1 93 ? -8.964 13.538 7.407 1.00 85.75 93 PRO A C 1
ATOM 715 O O . PRO A 1 93 ? -9.769 12.618 7.239 1.00 85.75 93 PRO A O 1
ATOM 718 N N . LYS A 1 94 ? -9.066 14.399 8.428 1.00 84.69 94 LYS A N 1
ATOM 719 C CA . LYS A 1 94 ? -10.039 14.256 9.530 1.00 84.69 94 LYS A CA 1
ATOM 720 C C . LYS A 1 94 ? -11.482 14.169 9.043 1.00 84.69 94 LYS A C 1
ATOM 722 O O . LYS A 1 94 ? -12.293 13.482 9.657 1.00 84.69 94 LYS A O 1
ATOM 727 N N . GLU A 1 95 ? -11.782 14.861 7.952 1.00 83.25 95 GLU A N 1
ATOM 728 C CA . GLU A 1 95 ? -13.085 14.881 7.299 1.00 83.25 95 GLU A CA 1
ATOM 729 C C . GLU A 1 95 ? -13.503 13.460 6.894 1.00 83.25 95 GLU A C 1
ATOM 731 O O . GLU A 1 95 ? -14.619 13.028 7.178 1.00 83.25 95 GLU A O 1
ATOM 736 N N . ILE A 1 96 ? -12.559 12.705 6.329 1.00 83.12 96 ILE A N 1
ATOM 737 C CA . ILE A 1 96 ? -12.779 11.371 5.767 1.00 83.12 96 ILE A CA 1
ATOM 738 C C . ILE A 1 96 ? -12.642 10.279 6.841 1.00 83.12 96 ILE A C 1
ATOM 740 O O . ILE A 1 96 ? -13.293 9.241 6.756 1.00 83.12 96 ILE A O 1
ATOM 744 N N . GLN A 1 97 ? -11.858 10.505 7.905 1.00 85.75 97 GLN A N 1
ATOM 745 C CA . GLN A 1 97 ? -11.702 9.534 9.004 1.00 85.75 97 GLN A CA 1
ATOM 746 C C . GLN A 1 97 ? -13.044 9.060 9.577 1.00 85.75 97 GLN A C 1
ATOM 748 O O . GLN A 1 97 ? -13.217 7.876 9.873 1.00 85.75 97 GLN A O 1
ATOM 753 N N . SER A 1 98 ? -13.999 9.983 9.712 1.00 83.12 98 SER A N 1
ATOM 754 C CA . SER A 1 98 ? -15.323 9.698 10.269 1.00 83.12 98 SER A CA 1
ATOM 755 C C . SER A 1 98 ? -16.115 8.655 9.465 1.00 83.12 98 SER A C 1
ATOM 757 O O . SER A 1 98 ? -16.854 7.869 10.058 1.00 83.12 98 SER A O 1
ATOM 759 N N . GLU A 1 99 ? -15.903 8.578 8.148 1.00 83.44 99 GLU A N 1
ATOM 760 C CA . GLU A 1 99 ? -16.572 7.625 7.253 1.00 83.44 99 GLU A CA 1
ATOM 761 C C . GLU A 1 99 ? -16.072 6.186 7.443 1.00 83.44 99 GLU A C 1
ATOM 763 O O . GLU A 1 99 ? -16.820 5.225 7.245 1.00 83.44 99 GLU A O 1
ATOM 768 N N . TYR A 1 100 ? -14.809 6.029 7.849 1.00 82.25 100 TYR A N 1
ATOM 769 C CA . TYR A 1 100 ? -14.158 4.726 7.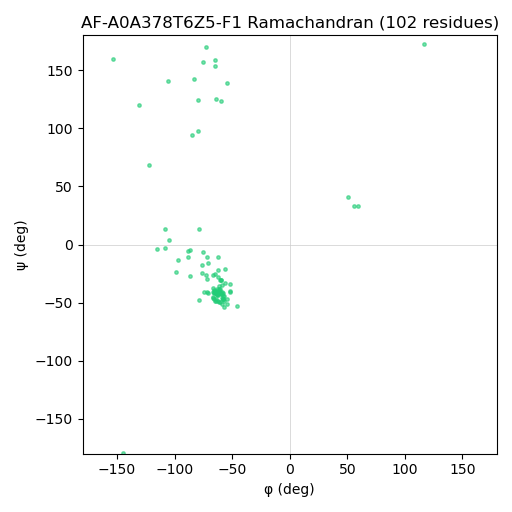994 1.00 82.25 100 TYR A CA 1
ATOM 770 C C . TYR A 1 100 ? -14.132 4.218 9.437 1.00 82.25 100 TYR A C 1
ATOM 772 O O . TYR A 1 100 ? -14.111 3.008 9.647 1.00 82.25 100 TYR A O 1
ATOM 780 N N . LEU A 1 101 ? -14.214 5.101 10.439 1.00 81.12 101 LEU A N 1
ATOM 781 C CA . LEU A 1 101 ? -14.273 4.698 11.851 1.00 81.12 101 LEU A CA 1
ATOM 782 C C . LEU A 1 101 ? -15.485 3.810 12.168 1.00 81.12 101 LEU A C 1
ATOM 784 O O . LEU A 1 101 ? -15.392 2.944 13.031 1.00 81.12 101 LEU A O 1
ATOM 788 N N . GLY A 1 102 ? -16.600 3.983 11.454 1.00 75.00 102 GLY A N 1
ATOM 789 C CA . GLY A 1 102 ? -17.782 3.123 11.589 1.00 75.00 102 GLY A CA 1
ATOM 790 C C . GLY A 1 102 ? -17.650 1.736 10.943 1.00 75.00 102 GLY A 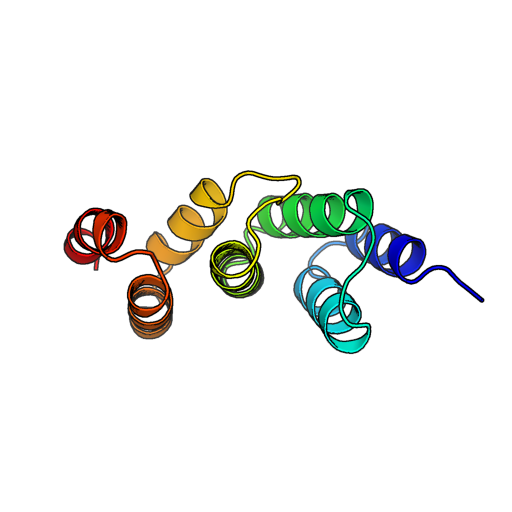C 1
ATOM 791 O O . GLY A 1 102 ? -18.561 0.926 11.088 1.00 75.00 102 GLY A O 1
ATOM 792 N N . LYS A 1 103 ? -16.555 1.469 10.214 1.00 72.31 103 LYS A N 1
ATOM 793 C CA . LYS A 1 103 ? -16.293 0.212 9.485 1.00 72.31 103 LYS A CA 1
ATOM 794 C C . LYS A 1 103 ? -15.255 -0.694 10.178 1.00 72.31 103 LYS A C 1
ATOM 796 O O . LYS A 1 103 ? -14.884 -1.724 9.615 1.00 72.31 103 LYS A O 1
ATOM 801 N N . ILE A 1 104 ? -14.773 -0.312 11.366 1.00 72.69 104 ILE A N 1
ATOM 802 C CA . ILE A 1 104 ? -13.831 -1.083 12.207 1.00 72.69 104 ILE A CA 1
ATOM 803 C C . ILE A 1 104 ? -14.577 -1.816 13.322 1.00 72.69 104 ILE A C 1
ATOM 805 O O . ILE A 1 104 ? -14.149 -2.944 13.666 1.00 72.69 104 ILE A O 1
#

Nearest PDB structures (foldseek):
  8cst-assembly1_4  TM=6.322E-01  e=2.065E+00  Homo sapiens
  7qds-assembly1_B  TM=3.901E-01  e=9.963E+00  Homo sapiens

Sequence (104 aa):
MSNISEQVISLCQKPNTSLQAIHLLIANNGASETAFRAIYDRVMADNDVDGAYYLANFAQKVDDLPFDGTPLIDMVMNSDDKNMKLALIEKLPKEIQSEYLGKI

Secondary structure (DSSP, 8-state):
---HHHHHHHHTTSTT-HHHHHHHHHHTT---HHHHHHHHHHHHHHT-HHHHHHHHHHHTT-SS-SS-SHHHHHHHHTSS-HHHHHHHHTTS-HHHHHHHHTT-

Solvent-accessible surface area (backbone atoms only — not comparable to full-atom values): 5882 Å² total; per-residue (Å²): 131,85,54,65,32,58,54,32,36,59,42,33,76,44,86,90,25,30,58,60,33,50,50,56,28,62,76,58,82,51,62,47,60,70,24,55,41,32,36,52,55,30,18,63,75,60,67,33,45,68,38,19,46,53,52,32,59,50,47,69,77,45,96,84,62,82,63,81,49,62,68,27,48,51,48,31,56,71,48,90,52,64,67,60,36,52,63,48,41,77,62,45,59,73,83,58,30,64,74,51,64,82,65,113

Foldseek 3Di:
DPALLVVLLVQLVDAPSLVVSLVSQVVVVHHDLNSLVSSVVRCVVNLPLVSLLSNLLVVLVDPDHSDDNVVSLVSNLPDPDPVSNVVSLVSDDPVCSVVSVVSD

pLDDT: mean 88.01, std 7.79, range [42.34, 96.06]

Mean predicted aligned error: 4.75 Å

Radius of gyration: 13.71 Å; Cα contacts (8 Å, |Δi|>4): 115; chains: 1; bounding box: 40×28×30 Å